Protein AF-A0A821YZ53-F1 (afdb_monomer)

Structure (mmCIF, N/CA/C/O backbone):
data_AF-A0A821YZ53-F1
#
_entry.id   AF-A0A821YZ53-F1
#
loop_
_atom_site.group_PDB
_atom_site.id
_atom_site.type_symbol
_atom_site.label_atom_id
_atom_site.label_alt_id
_atom_site.label_comp_id
_atom_site.label_asym_id
_atom_site.label_entity_id
_atom_site.label_seq_id
_atom_site.pdbx_PDB_ins_code
_atom_site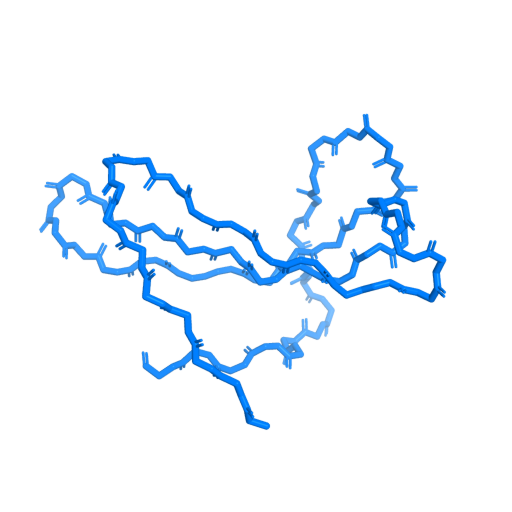.Cartn_x
_atom_site.Cartn_y
_atom_site.Cartn_z
_atom_site.occupancy
_atom_site.B_iso_or_equiv
_atom_site.auth_seq_id
_atom_site.auth_comp_id
_atom_site.auth_asym_id
_atom_site.auth_atom_id
_atom_site.pdbx_PDB_model_num
ATOM 1 N N . MET A 1 1 ? -7.922 14.076 -9.708 1.00 74.88 1 MET A N 1
ATOM 2 C CA . MET A 1 1 ? -8.755 13.958 -8.495 1.00 74.88 1 MET A CA 1
ATOM 3 C C . MET A 1 1 ? -9.635 12.737 -8.655 1.00 74.88 1 MET A C 1
ATOM 5 O O . MET A 1 1 ? -10.284 12.618 -9.687 1.00 74.88 1 MET A O 1
ATOM 9 N N . PHE A 1 2 ? -9.613 11.830 -7.688 1.00 80.75 2 PHE A N 1
ATOM 10 C CA . PHE A 1 2 ? -10.500 10.670 -7.617 1.00 80.75 2 PHE A CA 1
ATOM 11 C C . PHE A 1 2 ? -10.952 10.519 -6.159 1.00 80.75 2 PHE A C 1
ATOM 13 O O . PHE A 1 2 ? -10.312 11.056 -5.256 1.00 80.75 2 PHE A O 1
ATOM 20 N N . GLU A 1 3 ? -12.056 9.815 -5.935 1.00 85.88 3 GLU A N 1
ATOM 21 C CA . GLU A 1 3 ? -12.620 9.579 -4.608 1.00 85.88 3 GLU A CA 1
ATOM 22 C C . GLU A 1 3 ? -12.970 8.099 -4.476 1.00 85.88 3 GLU A C 1
ATOM 24 O O . GLU A 1 3 ? -13.441 7.478 -5.432 1.00 85.88 3 GLU A O 1
ATOM 29 N N . LEU A 1 4 ? -12.711 7.526 -3.301 1.00 82.50 4 LEU A N 1
ATOM 30 C CA . LEU A 1 4 ? -12.953 6.117 -3.030 1.00 82.50 4 LEU A CA 1
ATOM 31 C C . LEU A 1 4 ? -13.753 5.970 -1.735 1.00 82.50 4 LEU A C 1
ATOM 33 O O . LEU A 1 4 ? -13.309 6.390 -0.670 1.00 82.50 4 LEU A O 1
ATOM 37 N N . HIS A 1 5 ? -14.930 5.351 -1.822 1.00 88.38 5 HIS A N 1
ATOM 38 C CA . HIS A 1 5 ? -15.771 5.042 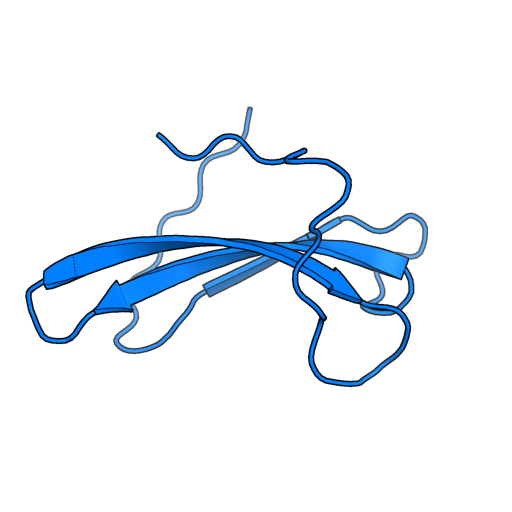-0.663 1.00 88.38 5 HIS A CA 1
ATOM 39 C C . HIS A 1 5 ? -15.685 3.552 -0.358 1.00 88.38 5 HIS A C 1
ATOM 41 O O . HIS A 1 5 ? -16.054 2.721 -1.186 1.00 88.38 5 HIS A O 1
ATOM 47 N N . ILE A 1 6 ? -15.213 3.202 0.840 1.00 84.31 6 ILE A N 1
ATOM 48 C CA . ILE A 1 6 ? -15.071 1.807 1.264 1.00 84.31 6 ILE A CA 1
ATOM 49 C C . ILE A 1 6 ? -15.695 1.618 2.639 1.00 8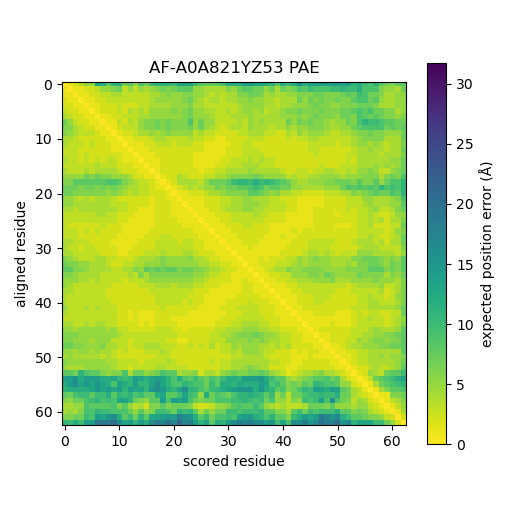4.31 6 ILE A C 1
ATOM 51 O O . ILE A 1 6 ? -15.422 2.365 3.574 1.00 84.31 6 ILE A O 1
ATOM 55 N N . LYS A 1 7 ? -16.476 0.548 2.784 1.00 89.38 7 LYS A N 1
ATOM 56 C CA . LYS A 1 7 ? -16.945 0.054 4.078 1.00 89.38 7 LYS A CA 1
ATOM 57 C C . LYS A 1 7 ? -16.150 -1.194 4.453 1.00 89.38 7 LYS A C 1
ATOM 59 O O . LYS A 1 7 ? -16.504 -2.298 4.050 1.00 89.38 7 LYS A O 1
ATOM 64 N N . THR A 1 8 ? -15.067 -1.022 5.208 1.00 86.94 8 THR A N 1
ATOM 65 C CA . THR A 1 8 ? -14.194 -2.120 5.655 1.00 86.94 8 THR A CA 1
ATOM 66 C C . THR A 1 8 ? -13.831 -1.980 7.133 1.00 86.94 8 THR A C 1
ATOM 68 O O . THR A 1 8 ? -13.894 -0.891 7.695 1.00 86.94 8 THR A O 1
ATOM 71 N N . ARG A 1 9 ? -13.469 -3.101 7.767 1.00 87.44 9 ARG A N 1
ATOM 72 C CA . ARG A 1 9 ? -12.861 -3.145 9.112 1.00 87.44 9 ARG A CA 1
ATOM 73 C C . ARG A 1 9 ? -11.337 -3.303 9.055 1.00 87.44 9 ARG A C 1
ATOM 75 O O . ARG A 1 9 ? -10.698 -3.355 10.097 1.00 87.44 9 ARG A O 1
ATOM 82 N N . GLY A 1 10 ? -10.790 -3.464 7.851 1.00 91.12 10 GLY A N 1
ATOM 83 C CA . GLY A 1 10 ? -9.361 -3.586 7.598 1.00 91.12 10 GLY A CA 1
ATOM 84 C C . GLY A 1 10 ? -8.802 -2.327 6.947 1.00 91.12 10 GLY A C 1
ATOM 85 O O . GLY A 1 10 ? -9.254 -1.214 7.200 1.00 91.12 10 GLY A O 1
ATOM 86 N N . TRP A 1 11 ? -7.823 -2.530 6.079 1.00 92.94 11 TRP A N 1
ATOM 87 C CA . TRP A 1 11 ? -7.182 -1.482 5.299 1.00 92.94 11 TRP A CA 1
ATOM 88 C C . TRP A 1 11 ? -7.684 -1.494 3.855 1.00 92.94 11 TRP A C 1
ATOM 90 O O . TRP A 1 11 ? -8.211 -2.497 3.366 1.00 92.94 11 TRP A O 1
ATOM 100 N N . ILE A 1 12 ? -7.502 -0.369 3.176 1.00 94.06 12 ILE A N 1
ATOM 101 C CA . ILE A 1 12 ? -7.643 -0.233 1.729 1.00 94.06 12 ILE A CA 1
ATOM 102 C C . ILE A 1 12 ? -6.308 0.220 1.142 1.00 94.06 12 ILE A C 1
ATOM 104 O O . ILE A 1 12 ? -5.573 0.975 1.778 1.00 94.06 12 ILE A O 1
ATOM 108 N N . ALA A 1 13 ? -6.001 -0.230 -0.071 1.00 92.69 13 ALA A N 1
ATOM 109 C CA . ALA A 1 13 ? -4.892 0.286 -0.856 1.00 92.69 13 ALA A CA 1
ATOM 110 C C . ALA A 1 13 ? -5.303 0.421 -2.327 1.00 92.69 13 ALA A C 1
ATOM 112 O O . ALA A 1 13 ? -6.010 -0.443 -2.850 1.00 92.69 13 ALA A O 1
ATOM 113 N N . LEU A 1 14 ? -4.850 1.488 -2.979 1.00 92.62 14 LEU A N 1
ATOM 114 C CA . LEU A 1 14 ? -5.001 1.728 -4.411 1.00 92.62 14 LEU A CA 1
ATOM 115 C C . LEU A 1 14 ? -3.613 1.942 -5.006 1.00 92.62 14 LEU A C 1
ATOM 117 O O . LEU A 1 14 ? -2.889 2.817 -4.546 1.00 92.62 14 LEU A O 1
ATOM 121 N N . GLY A 1 15 ? -3.265 1.146 -6.015 1.00 92.56 15 GLY A N 1
ATOM 122 C CA . GLY A 1 15 ? -1.999 1.259 -6.729 1.00 92.56 15 GLY A CA 1
ATOM 123 C C . GLY A 1 15 ? -2.187 1.736 -8.163 1.00 92.56 15 GLY A C 1
ATOM 124 O O . GLY A 1 15 ? -3.094 1.261 -8.850 1.00 92.56 15 GLY A O 1
ATOM 125 N N . ILE A 1 16 ? -1.311 2.625 -8.627 1.00 92.75 16 ILE A N 1
ATOM 126 C CA . ILE A 1 16 ? -1.208 3.035 -10.031 1.00 92.75 16 ILE A CA 1
ATOM 127 C C . ILE A 1 16 ? 0.110 2.495 -10.579 1.00 92.75 16 ILE A C 1
ATOM 129 O O . ILE A 1 16 ? 1.171 2.718 -10.002 1.00 92.75 16 ILE A O 1
ATOM 133 N N . SER A 1 17 ? 0.053 1.775 -11.698 1.00 94.31 17 SER A N 1
ATOM 134 C CA . SER A 1 17 ? 1.250 1.279 -12.374 1.00 94.31 17 SER A CA 1
ATOM 135 C C . SER A 1 17 ? 1.098 1.315 -13.896 1.00 94.31 17 SER A C 1
ATOM 137 O O . SER A 1 17 ? -0.020 1.193 -14.406 1.00 94.31 17 SER A O 1
ATOM 139 N N . PRO A 1 18 ? 2.207 1.422 -14.651 1.00 88.56 18 PRO A N 1
ATOM 140 C CA . PRO A 1 18 ? 2.157 1.452 -16.114 1.00 88.56 18 PRO A CA 1
ATOM 141 C C . PRO A 1 18 ? 1.567 0.181 -16.740 1.00 88.56 18 PRO A C 1
ATOM 143 O O . PRO A 1 18 ? 0.939 0.242 -17.793 1.00 88.56 18 PRO A O 1
ATOM 146 N N . ALA A 1 19 ? 1.778 -0.974 -16.100 1.00 90.94 19 ALA A N 1
ATOM 147 C CA . ALA A 1 19 ? 1.355 -2.281 -16.604 1.00 90.94 19 ALA A CA 1
ATOM 148 C C . ALA A 1 19 ? 0.047 -2.792 -15.967 1.00 90.94 19 ALA A C 1
ATOM 150 O O . ALA A 1 19 ? -0.377 -3.907 -16.264 1.00 90.94 19 ALA A O 1
ATOM 151 N N . GLY A 1 20 ? -0.566 -2.026 -15.056 1.00 88.19 20 GLY A N 1
ATOM 152 C CA . GLY A 1 20 ? -1.769 -2.427 -14.312 1.00 88.19 20 GLY A CA 1
ATOM 153 C C . GLY A 1 20 ? -1.552 -3.544 -13.278 1.00 88.19 20 GLY A C 1
ATOM 154 O O . GLY A 1 20 ? -2.513 -4.026 -12.684 1.00 88.19 20 GLY A O 1
ATOM 155 N N . GLY A 1 21 ? -0.304 -3.972 -13.062 1.00 91.94 21 GLY A N 1
ATOM 156 C CA . GLY A 1 21 ? 0.088 -4.957 -12.051 1.00 91.94 21 GLY A CA 1
ATOM 157 C C . GLY A 1 21 ? 0.628 -4.316 -10.771 1.00 91.94 21 GLY A C 1
ATOM 158 O O . GLY A 1 21 ? 0.833 -3.107 -10.704 1.00 91.94 21 GLY A O 1
ATOM 159 N N . MET A 1 22 ? 0.890 -5.135 -9.752 1.00 93.44 22 MET A N 1
ATOM 160 C CA . MET A 1 22 ? 1.408 -4.647 -8.468 1.00 93.44 22 MET A CA 1
ATOM 161 C C . MET A 1 22 ? 2.882 -4.230 -8.544 1.00 93.44 22 MET A C 1
ATOM 163 O O . MET A 1 22 ? 3.285 -3.268 -7.906 1.00 93.44 22 MET A O 1
ATOM 167 N N . THR A 1 23 ? 3.691 -4.950 -9.322 1.00 95.06 23 THR A N 1
ATOM 168 C CA . THR A 1 23 ? 5.105 -4.616 -9.524 1.00 95.06 23 THR A CA 1
ATOM 169 C C . THR A 1 23 ? 5.244 -3.249 -10.190 1.00 95.06 23 THR A C 1
ATOM 171 O O . THR A 1 23 ? 4.697 -3.021 -11.268 1.00 95.06 23 THR A O 1
ATOM 174 N N . GLY A 1 24 ? 6.010 -2.367 -9.557 1.00 93.19 24 GLY A N 1
ATOM 175 C CA . GLY A 1 24 ? 6.209 -0.985 -9.971 1.00 93.19 24 GLY A CA 1
ATOM 176 C C . GLY A 1 24 ? 5.032 -0.063 -9.659 1.00 93.19 24 GLY A C 1
ATOM 177 O O . GLY A 1 24 ? 4.991 1.033 -10.211 1.00 93.19 24 GLY A O 1
ATOM 178 N N . ALA A 1 25 ? 4.067 -0.502 -8.843 1.00 95.25 25 ALA A N 1
ATOM 179 C CA . ALA A 1 25 ? 2.955 0.343 -8.437 1.00 95.25 25 ALA A CA 1
ATOM 180 C C . ALA A 1 25 ? 3.367 1.310 -7.326 1.00 95.25 25 ALA A C 1
ATOM 182 O O . ALA A 1 25 ? 3.976 0.907 -6.331 1.00 95.25 25 ALA A O 1
ATOM 183 N N . ASP A 1 26 ? 2.951 2.555 -7.507 1.00 92.94 26 ASP A N 1
ATOM 184 C CA . ASP A 1 26 ? 2.867 3.574 -6.471 1.00 92.94 26 ASP A CA 1
ATOM 185 C C . ASP A 1 26 ? 1.484 3.468 -5.803 1.00 92.94 26 ASP A C 1
ATOM 187 O O . ASP A 1 26 ? 0.464 3.363 -6.494 1.00 92.94 26 ASP A O 1
ATOM 191 N N . ILE A 1 27 ? 1.453 3.359 -4.475 1.00 94.25 27 ILE A N 1
ATOM 192 C CA . ILE A 1 27 ? 0.324 2.850 -3.697 1.00 94.25 27 ILE A CA 1
ATOM 193 C C . ILE A 1 27 ? -0.013 3.780 -2.533 1.00 94.25 27 ILE A C 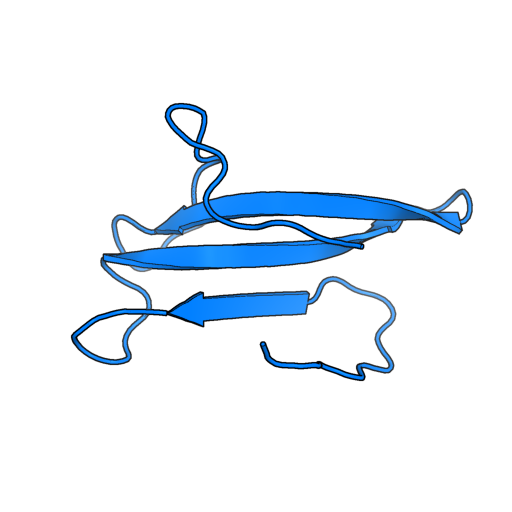1
ATOM 195 O O . ILE A 1 27 ? 0.671 3.806 -1.511 1.00 94.25 27 ILE A O 1
ATOM 199 N N . GLY A 1 28 ? -1.196 4.387 -2.606 1.00 93.38 28 GLY A N 1
ATOM 200 C CA . GLY A 1 28 ? -1.844 5.005 -1.457 1.00 93.38 28 GLY A CA 1
ATOM 201 C C . GLY A 1 28 ? -2.568 3.953 -0.615 1.00 93.38 28 GLY A C 1
ATOM 202 O O . GLY A 1 28 ? -3.411 3.208 -1.124 1.00 93.38 28 GLY A O 1
ATOM 203 N N . MET A 1 29 ? -2.271 3.885 0.684 1.00 93.38 29 MET A N 1
ATOM 204 C CA . MET A 1 29 ? -2.893 2.957 1.637 1.00 93.38 29 MET A CA 1
ATOM 205 C C . MET A 1 29 ? -3.499 3.702 2.825 1.00 93.38 29 MET A C 1
ATOM 207 O O . MET A 1 29 ? -2.842 4.545 3.429 1.00 93.38 29 MET A O 1
ATOM 211 N N . GLY A 1 30 ? -4.721 3.335 3.218 1.00 92.38 30 GLY A N 1
ATOM 212 C CA . GLY A 1 30 ? -5.422 3.946 4.348 1.00 92.38 30 GLY A CA 1
ATOM 213 C C . GLY A 1 30 ? -6.190 2.949 5.212 1.00 92.38 30 GLY A C 1
ATOM 214 O O . GLY A 1 30 ? -6.636 1.899 4.741 1.00 92.38 30 GLY A O 1
ATOM 215 N N . TRP A 1 31 ? -6.331 3.267 6.498 1.00 93.44 31 TRP A N 1
ATOM 216 C CA . TRP A 1 31 ? -7.128 2.493 7.455 1.00 93.44 31 TRP A CA 1
ATOM 217 C C . TRP A 1 31 ? -7.515 3.333 8.677 1.00 93.44 31 TRP A C 1
ATOM 219 O O . TRP A 1 31 ? -6.985 4.423 8.902 1.00 93.44 31 TRP A O 1
ATOM 229 N N . ILE A 1 32 ? -8.431 2.796 9.483 1.00 92.88 32 ILE A N 1
ATOM 230 C CA . ILE A 1 32 ? -8.813 3.361 10.779 1.00 92.88 32 ILE A CA 1
ATOM 231 C C . ILE A 1 32 ? -8.155 2.527 11.876 1.00 92.88 32 ILE A C 1
ATOM 233 O O . ILE A 1 32 ? -8.314 1.306 11.909 1.00 92.88 32 ILE A O 1
ATOM 237 N N . GLY A 1 33 ? -7.372 3.180 12.735 1.00 90.94 33 GLY A N 1
ATOM 238 C CA . GLY A 1 33 ? -6.753 2.551 13.899 1.00 90.94 33 GLY A CA 1
ATOM 239 C C . GLY A 1 33 ? -7.788 2.187 14.964 1.00 90.94 33 GLY A C 1
ATOM 240 O O . GLY A 1 33 ? -8.923 2.658 14.941 1.00 90.94 33 GLY A O 1
ATOM 241 N N . GLU A 1 34 ? -7.395 1.374 15.942 1.00 90.88 34 GLU A N 1
ATOM 242 C CA . GLU A 1 34 ? -8.305 0.929 17.012 1.00 90.88 34 GLU A CA 1
ATOM 243 C C . GLU A 1 34 ? -8.887 2.095 17.828 1.00 90.88 34 GLU A C 1
ATOM 245 O O . GLU A 1 34 ? -10.032 2.034 18.268 1.00 90.88 34 GLU A O 1
ATOM 250 N N . ALA A 1 35 ? -8.130 3.186 17.972 1.00 92.88 35 ALA A N 1
ATOM 251 C CA . ALA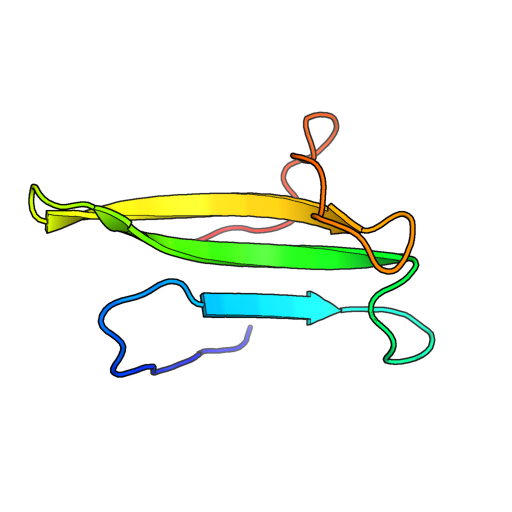 A 1 35 ? -8.568 4.408 18.645 1.00 92.88 35 ALA A CA 1
ATOM 252 C C . ALA A 1 35 ? -9.430 5.334 17.758 1.00 92.88 35 ALA A C 1
ATOM 254 O O . ALA A 1 35 ? -9.767 6.441 18.172 1.00 92.88 35 ALA A O 1
ATOM 255 N N . GLY A 1 36 ? -9.778 4.916 16.536 1.00 91.12 36 GLY A N 1
ATOM 256 C CA . GLY A 1 36 ? -10.585 5.695 15.592 1.00 91.12 36 GLY A CA 1
ATOM 257 C C . GLY A 1 36 ? -9.804 6.733 14.783 1.00 91.12 36 GLY A C 1
ATOM 258 O O . GLY A 1 36 ? -10.394 7.456 13.985 1.00 91.12 36 GLY A O 1
ATOM 259 N N . ASN A 1 37 ? -8.487 6.818 14.958 1.00 92.88 37 ASN A N 1
ATOM 260 C CA . ASN A 1 37 ? -7.645 7.744 14.214 1.00 92.88 37 ASN A CA 1
ATOM 261 C C . ASN A 1 37 ? -7.397 7.251 12.778 1.00 92.88 37 ASN A C 1
ATOM 263 O O . ASN A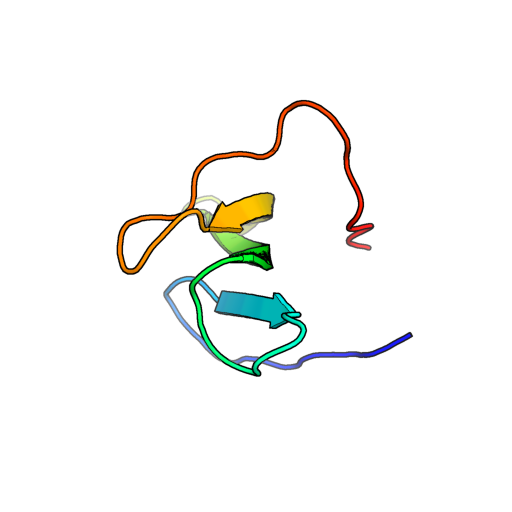 1 37 ? -7.177 6.061 12.534 1.00 92.88 37 ASN A O 1
ATOM 267 N N . VAL A 1 38 ? -7.422 8.187 11.829 1.00 91.12 38 VAL A N 1
ATOM 268 C CA . VAL A 1 38 ? -7.151 7.915 10.413 1.00 91.12 38 VAL A CA 1
ATOM 269 C C . VAL A 1 38 ? -5.649 7.755 10.213 1.00 91.12 38 VAL A C 1
ATOM 271 O O . VAL A 1 38 ? -4.855 8.554 10.711 1.00 91.12 38 VAL A O 1
ATOM 274 N N . HIS A 1 39 ? -5.261 6.725 9.471 1.00 91.94 39 HIS A N 1
ATOM 275 C CA . HIS A 1 39 ? -3.900 6.538 8.996 1.00 91.94 39 HIS A CA 1
ATOM 276 C C . HIS A 1 39 ? -3.879 6.526 7.474 1.00 91.94 39 HIS A C 1
ATOM 278 O O . HIS A 1 39 ? -4.737 5.906 6.843 1.00 91.94 39 HIS A O 1
ATOM 284 N N . PHE A 1 40 ? -2.860 7.163 6.908 1.00 92.00 40 PHE A N 1
ATOM 285 C CA . PHE A 1 40 ? -2.589 7.158 5.481 1.00 92.00 40 PHE A CA 1
ATOM 286 C C . PHE A 1 40 ? -1.085 7.025 5.239 1.00 92.00 40 PHE A C 1
ATOM 288 O O . PHE A 1 40 ? -0.283 7.591 5.987 1.00 92.00 40 PHE A O 1
ATOM 295 N N . GLN A 1 41 ? -0.701 6.237 4.239 1.00 92.19 41 GLN A N 1
ATOM 296 C CA . GLN A 1 41 ? 0.689 5.993 3.874 1.00 92.19 41 GLN A CA 1
ATOM 297 C C . GLN A 1 41 ? 0.858 5.909 2.367 1.00 92.19 41 GLN A C 1
ATOM 299 O O . GLN A 1 41 ? 0.051 5.276 1.684 1.00 92.19 41 GLN A O 1
ATOM 304 N N . ASP A 1 42 ? 1.971 6.472 1.920 1.00 92.31 42 ASP A N 1
ATOM 305 C CA . ASP A 1 42 ? 2.530 6.295 0.591 1.00 92.31 42 ASP A CA 1
ATOM 306 C C . ASP A 1 42 ? 3.486 5.096 0.579 1.00 92.31 42 ASP A C 1
ATOM 308 O O . ASP A 1 42 ? 4.293 4.904 1.502 1.00 92.31 42 ASP A O 1
ATOM 312 N N . ARG A 1 43 ? 3.336 4.220 -0.408 1.00 94.31 43 ARG A N 1
ATOM 313 C CA . ARG A 1 43 ? 4.065 2.962 -0.501 1.00 94.31 43 ARG A CA 1
ATOM 314 C C . ARG A 1 43 ? 4.412 2.632 -1.941 1.00 94.31 43 ARG A C 1
ATOM 316 O O . ARG A 1 43 ? 3.594 2.766 -2.836 1.00 94.31 43 ARG A O 1
ATOM 323 N N . TYR A 1 44 ? 5.563 1.996 -2.123 1.00 94.44 44 TYR A N 1
ATOM 324 C CA . TYR A 1 44 ? 6.003 1.500 -3.422 1.00 94.44 44 TYR A CA 1
ATOM 325 C C . TYR A 1 44 ? 6.186 -0.022 -3.423 1.00 94.44 44 TYR A C 1
ATOM 327 O O . TYR A 1 44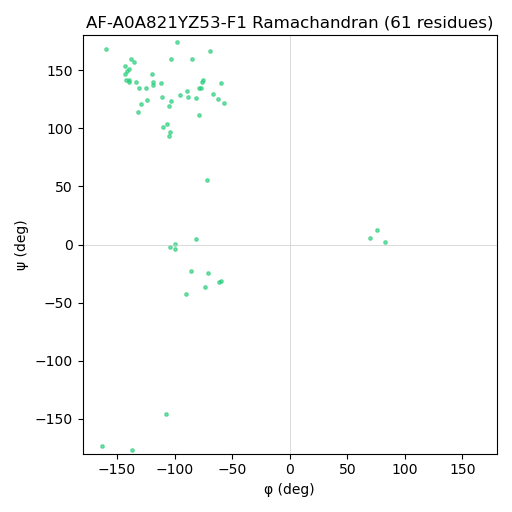 ? 6.741 -0.616 -2.487 1.00 94.44 44 TYR A O 1
ATOM 335 N N . ALA A 1 45 ? 5.724 -0.683 -4.485 1.00 94.81 45 ALA A N 1
ATOM 336 C CA . ALA A 1 45 ? 5.804 -2.132 -4.644 1.00 94.81 45 ALA A CA 1
ATOM 337 C C . ALA A 1 45 ? 6.859 -2.548 -5.682 1.00 94.81 45 ALA A C 1
ATOM 339 O O . ALA A 1 45 ? 6.616 -2.529 -6.883 1.00 94.81 45 ALA A O 1
ATOM 340 N N . PHE A 1 46 ? 8.019 -3.031 -5.229 1.00 92.69 46 PHE A N 1
ATOM 341 C CA . PHE A 1 46 ? 9.088 -3.516 -6.121 1.00 92.69 46 PHE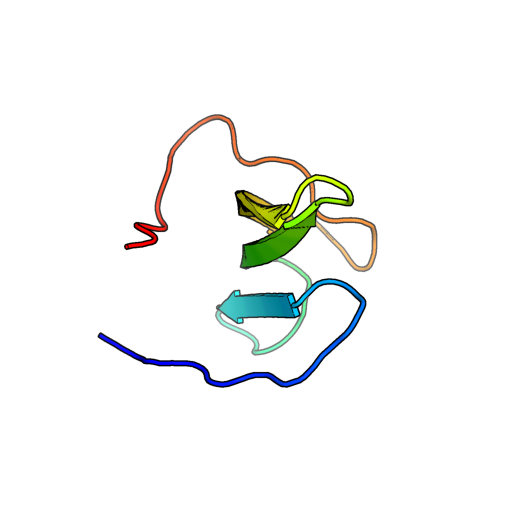 A CA 1
ATOM 342 C C . PHE A 1 46 ? 8.781 -4.844 -6.825 1.00 92.69 46 PHE A C 1
ATOM 344 O O . PHE A 1 46 ? 9.378 -5.156 -7.851 1.00 92.69 46 PHE A O 1
ATOM 351 N N . ASN A 1 47 ? 7.907 -5.667 -6.251 1.00 92.12 47 ASN A N 1
ATOM 352 C CA . ASN A 1 47 ? 7.526 -6.990 -6.746 1.00 92.12 47 ASN A CA 1
ATOM 353 C C . ASN A 1 47 ? 6.214 -7.428 -6.072 1.00 92.12 47 ASN A C 1
ATOM 355 O O . ASN A 1 47 ? 5.635 -6.662 -5.306 1.00 92.12 47 ASN A O 1
ATOM 359 N N . PHE A 1 48 ? 5.782 -8.673 -6.298 1.00 92.25 48 PHE A N 1
ATOM 360 C CA . PHE A 1 48 ? 4.636 -9.304 -5.625 1.00 92.25 48 PHE A CA 1
ATOM 361 C C . PHE A 1 48 ? 4.905 -9.653 -4.145 1.00 92.25 48 PHE A C 1
ATOM 363 O O . PHE A 1 48 ? 4.761 -10.799 -3.724 1.00 92.25 48 PHE A O 1
ATOM 370 N N . SER A 1 49 ? 5.305 -8.666 -3.345 1.00 92.88 49 SER A N 1
ATOM 371 C CA . SER A 1 49 ? 5.452 -8.764 -1.891 1.00 92.88 49 SER A CA 1
ATOM 372 C C . SER A 1 49 ? 4.897 -7.522 -1.188 1.00 92.88 49 SER A C 1
ATOM 374 O O . SER A 1 49 ? 4.321 -6.640 -1.820 1.00 92.88 49 SER A O 1
ATOM 376 N N . LYS A 1 50 ? 5.023 -7.455 0.141 1.00 92.94 50 LYS A N 1
ATOM 377 C CA . LYS A 1 50 ? 4.526 -6.313 0.915 1.00 92.94 50 LYS A CA 1
ATOM 378 C C . LYS A 1 50 ? 5.173 -5.006 0.408 1.00 92.94 50 LYS A C 1
ATOM 380 O O . LYS A 1 50 ? 6.395 -4.894 0.498 1.00 92.94 50 LYS A O 1
ATOM 385 N N . PRO A 1 51 ? 4.381 -4.011 -0.038 1.00 93.38 51 PRO A N 1
ATOM 386 C CA . PRO A 1 51 ? 4.910 -2.724 -0.479 1.00 93.38 51 PRO A CA 1
ATOM 387 C C . PRO A 1 51 ? 5.670 -2.027 0.646 1.00 93.38 51 PRO A C 1
ATOM 389 O O . PRO A 1 51 ? 5.231 -2.046 1.805 1.00 93.38 51 PRO A O 1
ATOM 392 N N . ILE A 1 52 ? 6.801 -1.412 0.323 1.00 93.50 52 ILE A N 1
ATOM 393 C CA . ILE A 1 52 ? 7.607 -0.683 1.302 1.00 93.50 52 ILE A CA 1
ATOM 394 C C . ILE A 1 52 ? 7.077 0.742 1.461 1.00 93.50 52 ILE A C 1
ATOM 396 O O . ILE A 1 52 ? 6.344 1.213 0.602 1.00 93.50 52 ILE A O 1
ATOM 400 N N . LEU A 1 53 ? 7.397 1.404 2.574 1.00 91.00 53 LEU A N 1
ATOM 401 C CA . LEU A 1 53 ? 7.070 2.822 2.741 1.00 91.00 53 LEU A CA 1
ATOM 402 C C . LEU A 1 53 ? 7.891 3.630 1.731 1.00 91.00 53 LEU A C 1
ATOM 404 O O . LEU A 1 53 ? 9.107 3.431 1.681 1.00 91.00 53 LEU A O 1
ATOM 408 N N . ASP A 1 54 ? 7.251 4.512 0.965 1.00 84.25 54 ASP A N 1
ATOM 409 C CA . ASP A 1 54 ? 8.000 5.494 0.188 1.00 84.25 54 ASP A CA 1
ATOM 410 C C . ASP A 1 54 ? 8.434 6.621 1.128 1.00 84.25 54 ASP A C 1
ATOM 412 O O . ASP A 1 54 ? 7.621 7.331 1.717 1.00 84.25 54 ASP A O 1
ATOM 416 N N . THR A 1 55 ? 9.739 6.703 1.376 1.00 77.25 55 THR A N 1
ATOM 417 C CA . THR A 1 55 ? 10.337 7.726 2.245 1.00 77.25 55 THR A CA 1
ATOM 418 C C . THR A 1 55 ? 11.029 8.825 1.452 1.00 77.25 55 THR A C 1
ATOM 420 O O . THR A 1 55 ? 11.620 9.719 2.056 1.00 77.25 55 THR A O 1
ATOM 423 N N . THR A 1 56 ? 11.050 8.717 0.123 1.00 74.44 56 THR A N 1
ATOM 424 C CA . THR A 1 56 ? 11.771 9.647 -0.750 1.00 74.44 56 THR A CA 1
ATOM 425 C C . THR A 1 56 ? 10.889 10.806 -1.176 1.00 74.44 56 THR A C 1
ATOM 427 O O . THR A 1 56 ? 11.322 11.958 -1.095 1.00 74.44 56 THR A O 1
ATOM 430 N N . THR A 1 57 ? 9.642 10.514 -1.523 1.00 75.38 57 THR A N 1
ATOM 431 C CA . THR A 1 57 ? 8.616 11.491 -1.881 1.00 75.38 57 THR A CA 1
ATOM 432 C C . THR A 1 57 ? 7.271 11.053 -1.312 1.00 75.38 57 THR A C 1
ATOM 434 O O . THR A 1 57 ? 7.033 9.872 -1.096 1.00 75.38 57 THR A O 1
ATOM 437 N N . MET A 1 58 ? 6.425 12.034 -0.985 1.00 74.50 58 MET A N 1
ATOM 438 C CA . MET A 1 58 ? 5.009 11.813 -0.694 1.00 74.50 58 MET A CA 1
ATOM 439 C C 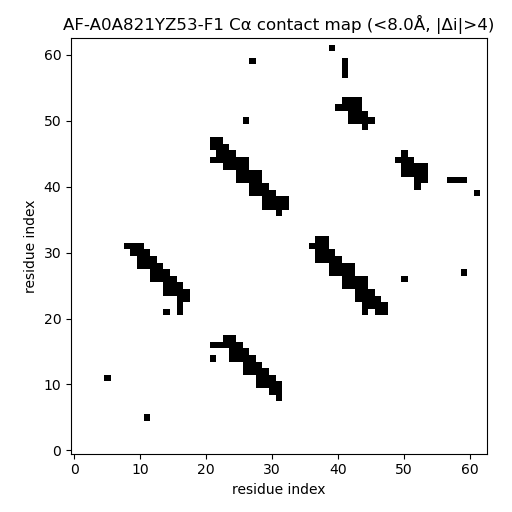. MET A 1 58 ? 4.247 12.283 -1.929 1.00 74.50 58 MET A C 1
ATOM 441 O O . MET A 1 58 ? 4.016 13.486 -2.081 1.00 74.50 58 MET A O 1
ATOM 445 N N . ASP A 1 59 ? 3.910 11.347 -2.807 1.00 75.88 59 ASP A N 1
ATOM 446 C CA . ASP A 1 59 ? 3.220 11.603 -4.073 1.00 75.88 59 ASP A CA 1
ATOM 447 C C . ASP A 1 59 ? 1.696 11.632 -3.876 1.00 75.88 59 ASP A C 1
ATOM 449 O O . ASP A 1 59 ? 0.953 12.289 -4.616 1.00 75.88 59 ASP A O 1
ATOM 453 N N . TRP A 1 60 ? 1.220 10.997 -2.801 1.00 75.06 60 TRP A N 1
ATOM 454 C CA . TRP A 1 60 ? -0.182 11.015 -2.407 1.00 75.06 60 TRP A CA 1
ATOM 455 C C . TRP A 1 60 ? -0.495 12.086 -1.360 1.00 75.06 60 TRP A C 1
ATOM 457 O O . TRP A 1 60 ? 0.065 12.121 -0.266 1.00 75.06 60 TRP A O 1
ATOM 467 N N . HIS A 1 61 ? -1.519 12.893 -1.634 1.00 75.06 61 HIS A N 1
ATOM 468 C CA . HIS A 1 61 ? -2.092 13.815 -0.656 1.00 75.06 61 HIS A CA 1
ATOM 469 C C . HIS A 1 61 ? -3.486 13.336 -0.238 1.00 75.06 61 HIS A C 1
ATOM 471 O O . HIS A 1 61 ? -4.459 13.504 -0.974 1.00 75.06 61 HIS A O 1
ATOM 477 N N . GLY A 1 62 ? -3.567 12.711 0.940 1.00 66.12 62 GLY A N 1
ATOM 478 C CA . GLY A 1 62 ? -4.836 12.430 1.614 1.00 66.12 62 GLY A CA 1
ATOM 479 C C . GLY A 1 62 ? -5.412 13.700 2.250 1.00 66.12 62 GLY A C 1
ATOM 480 O O . GLY A 1 62 ? -4.650 14.525 2.756 1.00 66.12 62 GLY A O 1
ATOM 481 N N . LEU A 1 63 ? -6.737 13.857 2.190 1.00 58.50 63 LEU A N 1
ATOM 482 C CA . LEU A 1 63 ? -7.490 14.911 2.886 1.00 58.50 63 LEU A CA 1
ATOM 483 C C . LEU A 1 63 ? -7.818 14.503 4.326 1.00 58.50 63 LEU A C 1
ATOM 485 O O . LEU A 1 63 ? -8.090 13.299 4.542 1.00 58.50 63 LEU A O 1
#

Radius of gyration: 12.14 Å; Cα contacts (8 Å, |Δi|>4): 96; chains: 1; bounding box: 29×24×35 Å

Sequence (63 aa):
MFELHIKTRGWIALGISPAGGMTGADIGMGWIGEAGNVHFQDRYAFNFSKPILDTTTMDWHGL

Mean predicted aligned error: 4.34 Å

Nearest PDB structures (foldseek):
  5f6z-assembly1_D  TM=4.840E-01  e=3.093E+00  Sander vitreus
  5ez2-assembly1_A  TM=4.849E-01  e=3.950E+00  Sander vitreus
  8wwc-assembly1_C  TM=5.055E-01  e=5.702E+00  synthetic construct
  7vns-assembly1_A  TM=5.063E-01  e=7.283E+00  Sander vitreus
  7yx1-assembly1_A  TM=4.737E-01  e=7.742E+00  Sander

Foldseek 3Di:
DDDDDDDDQDKDKDWDDPVPDLAQTWIWIWDQDPVRDIDIFIFGGNDPDDTHGDPPDDPDDDD

Solvent-accessible surface area (backbone atoms only — not comparable to full-atom values): 4148 Å² total; per-residue (Å²): 140,85,86,87,90,80,94,73,94,60,72,51,74,53,66,55,34,98,81,75,47,60,52,64,10,48,26,48,33,40,37,65,44,98,89,68,47,81,45,75,45,42,24,37,16,87,40,99,59,88,57,42,75,45,85,86,59,78,87,68,85,85,132

Secondary structure (DSSP, 8-state):
--------SSEEEEEE-TTSSSTTEEEEEEEE-TTS-EEEEEEEESSSSPPEE--S-------

pLDDT: mean 88.44, std 7.74, range [58.5, 95.25]